Protein AF-A0A4D7H0J8-F1 (afdb_monomer)

Nearest PDB structures (foldseek):
  6q6b-assembly1_A  TM=3.637E-01  e=4.013E+00  Streptomyces lividans 1326
  6ek9-assembly1_A  TM=3.480E-01  e=4.464E+00  Streptomyces lividans

pLDDT: mean 73.24, std 8.84, range [45.72, 86.88]

Mean predicted aligned error: 14.4 Å

Foldseek 3Di:
DDDDDDDPPVVVVVVVVVVVVVVVVVVVVVVVVVLVVVLVVLVVVLVVVLVVVVVVDVVPDPLCVLVSVLSNQLSVLVNCCSVVVCVVPLVSLLSNLVSLLSNLVSCVVVVNPDPSSVCSNVVSVVSNCCSVPPVD

Sequence (136 aa):
MSEPERTGRSAGADEARADSDARTAGDDETALQFGRKWRLLLLGMLGFVAVTTVLQFQVEGASALPEIVVSLYVVAVVAYGVVADAMQTRRFRIALYAGAVAWGAVRLVEGDTSLVTYALLGIGAFLLTRELTFAD

Secondary structure (DSSP, 8-state):
------SSTTHHHHHHHHHHHHHHHHHHHHHHHHHHHHHHHHHHHHHHHHHHHHHHHHHH-GGGHHHHHHHHHHHHHHHHHHHTT-TTSHHHHHHHHHHHHHHHHHHHHTT---HHHHHHHHHHHHHHHHHHHS--

Solvent-accessible surface area (backbone atoms only — not comparable to full-atom values): 7526 Å² total; per-residue (Å²): 140,83,88,88,87,84,79,73,68,60,61,61,54,52,52,54,47,55,54,49,54,53,49,52,52,53,54,52,54,50,53,55,52,51,55,51,53,51,48,50,50,50,52,49,52,49,50,48,52,51,50,53,51,56,58,53,44,77,76,68,45,83,80,45,51,62,54,50,54,40,50,52,47,43,52,51,52,53,49,44,20,66,74,66,69,31,66,87,36,70,68,44,49,47,55,50,26,50,35,40,26,50,44,17,50,40,37,48,75,75,62,45,83,46,74,64,28,52,46,27,35,52,54,19,47,48,52,37,51,47,60,71,71,67,72,122

Radius of gyration: 26.86 Å; Cα contacts (8 Å, |Δi|>4): 78; chains: 1; bounding box: 72×25×79 Å

Structure (mmCIF, N/CA/C/O backbone):
data_AF-A0A4D7H0J8-F1
#
_entry.id   AF-A0A4D7H0J8-F1
#
loop_
_atom_site.group_PDB
_atom_site.id
_atom_site.type_symbol
_atom_site.label_atom_id
_atom_site.label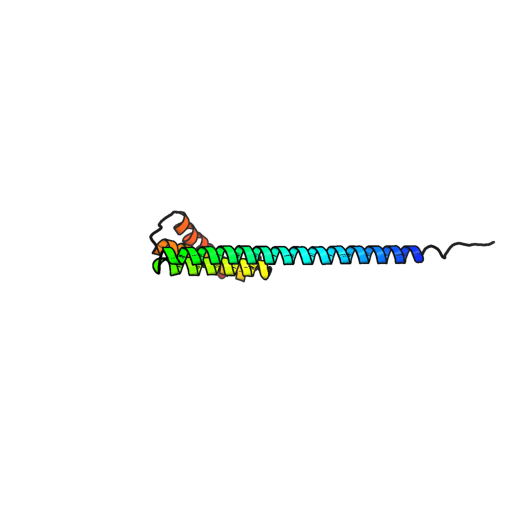_alt_id
_atom_site.label_comp_id
_atom_site.label_asym_id
_atom_site.label_entity_id
_atom_site.label_seq_id
_atom_site.pdbx_PDB_ins_code
_atom_site.Cartn_x
_atom_site.Cartn_y
_atom_site.Cartn_z
_atom_site.occupancy
_atom_site.B_iso_or_equiv
_atom_site.auth_seq_id
_atom_site.auth_comp_id
_atom_site.auth_asym_id
_atom_site.auth_atom_id
_atom_site.pdbx_PDB_model_num
ATOM 1 N N . MET A 1 1 ? 60.526 4.631 -55.837 1.00 45.72 1 MET A N 1
ATOM 2 C CA . MET A 1 1 ? 59.162 5.044 -55.460 1.00 45.72 1 MET A CA 1
ATOM 3 C C . MET A 1 1 ? 58.639 3.929 -54.580 1.00 45.72 1 MET A C 1
ATOM 5 O O . MET A 1 1 ? 58.315 2.871 -55.097 1.00 45.72 1 MET A O 1
ATOM 9 N N . SER A 1 2 ? 58.756 4.102 -53.266 1.00 49.19 2 SER A N 1
ATOM 10 C CA . SER A 1 2 ? 58.523 3.045 -52.281 1.00 49.19 2 SER A CA 1
ATOM 11 C C . SER A 1 2 ? 57.617 3.630 -51.206 1.00 49.19 2 SER A C 1
ATOM 13 O O . SER A 1 2 ? 58.064 4.481 -50.443 1.00 49.19 2 SER A O 1
ATOM 15 N N . GLU A 1 3 ? 56.348 3.231 -51.203 1.00 55.28 3 GLU A N 1
ATOM 16 C CA . GLU A 1 3 ? 55.388 3.505 -50.129 1.00 55.28 3 GLU A CA 1
ATOM 17 C C . GLU A 1 3 ? 55.465 2.373 -49.095 1.00 55.28 3 GLU A C 1
ATOM 19 O O . GLU A 1 3 ? 55.262 1.213 -49.463 1.00 55.28 3 GLU A O 1
ATOM 24 N N . PRO A 1 4 ? 55.718 2.669 -47.808 1.00 64.31 4 PRO A N 1
ATOM 25 C CA . PRO A 1 4 ? 55.544 1.700 -46.742 1.00 64.31 4 PRO A CA 1
ATOM 26 C C . PRO A 1 4 ? 54.637 2.272 -45.646 1.00 64.31 4 PRO A C 1
ATOM 28 O O . PRO A 1 4 ? 55.132 2.795 -44.661 1.00 64.31 4 PRO A O 1
ATOM 31 N N . GLU A 1 5 ? 53.314 2.176 -45.768 1.00 60.72 5 GLU A N 1
ATOM 32 C CA . GLU A 1 5 ? 52.409 2.512 -44.654 1.00 60.72 5 GLU A CA 1
ATOM 33 C C . GLU A 1 5 ? 51.025 1.902 -44.881 1.00 60.72 5 GLU A C 1
ATOM 35 O O . GLU A 1 5 ? 50.242 2.532 -45.572 1.00 60.72 5 GLU A O 1
ATOM 40 N N . ARG A 1 6 ? 50.682 0.728 -44.313 1.00 57.28 6 ARG A N 1
ATOM 41 C CA . ARG A 1 6 ? 49.268 0.311 -44.062 1.00 57.28 6 ARG A CA 1
ATOM 42 C C . ARG A 1 6 ? 49.067 -0.857 -43.076 1.00 57.28 6 ARG A C 1
ATOM 44 O O . ARG A 1 6 ? 47.970 -1.394 -43.018 1.00 57.28 6 ARG A O 1
ATOM 51 N N . THR A 1 7 ? 50.045 -1.260 -42.265 1.00 58.66 7 THR A N 1
ATOM 52 C CA . THR A 1 7 ? 49.865 -2.412 -41.344 1.00 58.66 7 THR A CA 1
ATOM 53 C C . THR A 1 7 ? 49.571 -2.044 -39.885 1.00 58.66 7 THR A C 1
ATOM 55 O O . THR A 1 7 ? 49.127 -2.901 -39.133 1.00 58.66 7 THR A O 1
ATOM 58 N N . GLY A 1 8 ? 49.731 -0.781 -39.472 1.00 54.72 8 GLY A N 1
ATOM 59 C CA . GLY A 1 8 ? 49.530 -0.369 -38.070 1.00 54.72 8 GLY A CA 1
ATOM 60 C C . GLY A 1 8 ? 48.099 0.022 -37.665 1.00 54.72 8 GLY A C 1
ATOM 61 O O . GLY A 1 8 ? 47.831 0.191 -36.481 1.00 54.72 8 GLY A O 1
ATOM 62 N N . ARG A 1 9 ? 47.165 0.198 -38.614 1.00 57.72 9 ARG A N 1
ATOM 63 C CA . ARG A 1 9 ? 45.846 0.811 -38.331 1.00 57.72 9 ARG A CA 1
ATOM 64 C C . ARG A 1 9 ? 44.758 -0.188 -37.906 1.00 57.72 9 ARG A C 1
ATOM 66 O O . ARG A 1 9 ? 43.786 0.229 -37.289 1.00 57.72 9 ARG A O 1
ATOM 73 N N . SER A 1 10 ? 44.902 -1.478 -38.214 1.00 58.75 10 SER A N 1
ATOM 74 C CA . SER A 1 10 ? 43.920 -2.509 -37.840 1.00 58.75 10 SER A CA 1
ATOM 75 C C . SER A 1 10 ? 44.124 -3.039 -36.419 1.00 58.75 10 SER A C 1
ATOM 77 O O . SER A 1 10 ? 43.149 -3.177 -35.694 1.00 58.75 10 SER A O 1
ATOM 79 N N . ALA A 1 11 ? 45.372 -3.239 -35.981 1.00 63.38 11 ALA A N 1
ATOM 80 C CA . ALA A 1 11 ? 45.669 -3.780 -34.650 1.00 63.38 11 ALA A CA 1
ATOM 81 C C . ALA A 1 11 ? 45.158 -2.876 -33.510 1.00 63.38 11 ALA A C 1
ATOM 83 O O . ALA A 1 11 ? 44.469 -3.345 -32.610 1.00 63.38 11 ALA A O 1
ATOM 84 N N . GLY A 1 12 ? 45.389 -1.560 -33.602 1.00 61.84 12 GLY A N 1
ATOM 85 C CA . GLY A 1 12 ? 44.912 -0.617 -32.582 1.00 61.84 12 GLY A CA 1
ATOM 86 C C . GLY A 1 12 ? 43.390 -0.428 -32.563 1.00 61.84 12 GLY A C 1
ATOM 87 O O . GLY A 1 12 ? 42.832 -0.035 -31.543 1.00 61.84 12 GLY A O 1
ATOM 88 N N . ALA A 1 13 ? 42.698 -0.716 -33.672 1.00 66.88 13 ALA A N 1
ATOM 89 C CA . ALA A 1 13 ? 41.239 -0.631 -33.731 1.00 66.88 13 ALA A CA 1
ATOM 90 C C . ALA A 1 13 ? 40.560 -1.832 -33.055 1.00 66.88 13 ALA A C 1
ATOM 92 O O . ALA A 1 13 ? 39.451 -1.689 -32.542 1.00 66.88 13 ALA A O 1
ATOM 93 N N . ASP A 1 14 ? 41.215 -2.993 -33.040 1.00 71.38 14 ASP A N 1
ATOM 94 C CA . ASP A 1 14 ? 40.692 -4.201 -32.402 1.00 71.38 14 ASP A CA 1
ATOM 95 C C . ASP A 1 14 ? 40.973 -4.210 -30.891 1.00 71.38 14 ASP A C 1
ATOM 97 O O . ASP A 1 14 ? 40.089 -4.571 -30.115 1.00 71.38 14 ASP A O 1
ATOM 101 N N . GLU A 1 15 ? 42.124 -3.688 -30.447 1.00 71.50 15 GLU A N 1
ATOM 102 C CA . GLU A 1 15 ? 42.390 -3.446 -29.017 1.00 71.50 15 GLU A CA 1
ATOM 103 C C . GLU A 1 15 ? 41.435 -2.408 -28.414 1.00 71.50 15 GLU A C 1
ATOM 105 O O . GLU A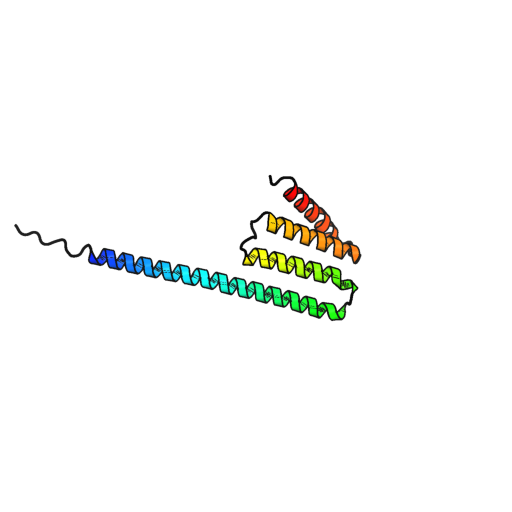 1 15 ? 40.897 -2.623 -27.329 1.00 71.50 15 GLU A O 1
ATOM 110 N N . ALA A 1 16 ? 41.158 -1.312 -29.131 1.00 73.19 16 ALA A N 1
ATOM 111 C CA . ALA A 1 16 ? 40.224 -0.291 -28.657 1.00 73.19 16 ALA A CA 1
ATOM 112 C C . ALA A 1 16 ? 38.782 -0.818 -28.523 1.00 73.19 16 ALA A C 1
ATOM 114 O O . ALA A 1 16 ? 38.048 -0.383 -27.635 1.00 73.19 16 ALA A O 1
ATOM 115 N N . ARG A 1 17 ? 38.373 -1.766 -29.379 1.00 74.62 17 ARG A N 1
ATOM 116 C CA . ARG A 1 17 ? 37.065 -2.432 -29.273 1.00 74.62 17 ARG A CA 1
ATOM 117 C C . ARG A 1 17 ? 37.020 -3.413 -28.109 1.00 74.62 17 ARG A C 1
ATOM 119 O O . ARG A 1 17 ? 36.087 -3.341 -27.320 1.00 74.62 17 ARG A O 1
ATOM 126 N N . ALA A 1 18 ? 38.042 -4.253 -27.953 1.00 76.94 18 ALA A N 1
ATOM 127 C CA . ALA A 1 18 ? 38.112 -5.212 -26.851 1.00 76.94 18 ALA A CA 1
ATOM 128 C C . ALA A 1 18 ? 38.101 -4.524 -25.474 1.00 76.94 18 ALA A C 1
ATOM 130 O O . ALA A 1 18 ? 37.442 -4.992 -24.548 1.00 76.94 18 ALA A O 1
ATOM 131 N N . ASP A 1 19 ? 38.783 -3.385 -25.350 1.00 78.19 19 ASP A N 1
ATOM 132 C CA . ASP A 1 19 ? 38.821 -2.588 -24.121 1.00 78.19 19 ASP A CA 1
ATOM 133 C C . ASP A 1 19 ? 37.495 -1.840 -23.862 1.00 78.19 19 ASP A C 1
ATOM 135 O O . ASP A 1 19 ? 37.070 -1.684 -22.717 1.00 78.19 19 ASP A O 1
ATOM 139 N N . SER A 1 20 ? 36.791 -1.414 -24.918 1.00 77.44 20 SER A N 1
ATOM 140 C CA . SER A 1 20 ? 35.442 -0.846 -24.797 1.00 77.44 20 SER A CA 1
ATOM 141 C C . SER A 1 20 ? 34.428 -1.896 -24.340 1.00 77.44 20 SER A C 1
ATOM 143 O O . SER A 1 20 ? 33.675 -1.632 -23.405 1.00 77.44 20 SER A O 1
ATOM 145 N N . ASP A 1 21 ? 34.449 -3.082 -24.950 1.00 81.00 21 ASP A N 1
ATOM 146 C CA . ASP A 1 21 ? 33.529 -4.180 -24.638 1.00 81.00 21 ASP A CA 1
ATOM 147 C C . ASP A 1 21 ? 33.746 -4.699 -23.207 1.00 81.00 21 ASP A C 1
ATOM 149 O O . ASP A 1 21 ? 32.784 -4.942 -22.470 1.00 81.00 21 ASP A O 1
ATOM 153 N N . ALA A 1 22 ? 35.009 -4.796 -22.774 1.00 75.06 22 ALA A N 1
ATOM 154 C CA . ALA A 1 22 ? 35.370 -5.177 -21.411 1.00 75.06 22 ALA A CA 1
ATOM 155 C C . ALA A 1 22 ? 34.913 -4.147 -20.364 1.00 75.06 22 ALA A C 1
ATOM 157 O O . ALA A 1 22 ? 34.460 -4.538 -19.285 1.00 75.06 22 ALA A O 1
ATOM 158 N N . ARG A 1 23 ? 34.983 -2.841 -20.672 1.00 73.75 23 ARG A N 1
ATOM 159 C CA . ARG A 1 23 ? 34.445 -1.793 -19.786 1.00 73.75 23 ARG A CA 1
ATOM 160 C C . ARG A 1 23 ? 32.926 -1.861 -19.683 1.00 73.75 23 ARG A C 1
ATOM 162 O O . ARG A 1 23 ? 32.411 -1.870 -18.570 1.00 73.75 23 ARG A O 1
ATOM 169 N N . THR A 1 24 ? 32.218 -1.991 -20.806 1.00 75.19 24 THR A N 1
ATOM 170 C CA . THR A 1 24 ? 30.749 -2.100 -20.792 1.00 75.19 24 THR A CA 1
ATOM 171 C C . THR A 1 24 ? 30.264 -3.327 -20.021 1.00 75.19 24 THR A C 1
ATOM 173 O O . THR A 1 24 ? 29.338 -3.215 -19.225 1.00 75.19 24 THR A O 1
ATOM 176 N N . ALA A 1 25 ? 30.940 -4.473 -20.158 1.00 70.19 25 ALA A N 1
ATOM 177 C CA . ALA A 1 25 ? 30.574 -5.684 -19.425 1.00 70.19 25 ALA A CA 1
ATOM 178 C C . ALA A 1 25 ? 30.734 -5.535 -17.897 1.00 70.19 25 ALA A C 1
ATOM 180 O O . ALA A 1 25 ? 29.894 -6.020 -17.139 1.00 70.19 25 ALA A O 1
ATOM 181 N N . GLY A 1 26 ? 31.785 -4.848 -17.431 1.00 70.38 26 GLY A N 1
ATOM 182 C CA . GLY A 1 26 ? 32.008 -4.603 -16.000 1.00 70.38 26 GLY A CA 1
ATOM 183 C C . GLY A 1 26 ? 30.998 -3.630 -15.377 1.00 70.38 26 GLY A C 1
ATOM 184 O O . GLY A 1 26 ? 30.544 -3.834 -14.243 1.00 70.38 26 GLY A O 1
ATOM 185 N N . ASP A 1 27 ? 30.604 -2.602 -16.127 1.00 71.88 27 ASP A N 1
ATOM 186 C CA . ASP A 1 27 ? 29.615 -1.610 -15.691 1.00 71.88 27 ASP A CA 1
ATOM 187 C C . ASP A 1 27 ? 28.201 -2.221 -15.610 1.00 71.88 27 ASP A C 1
ATOM 189 O O . ASP A 1 27 ? 27.469 -1.991 -14.641 1.00 71.88 27 ASP A O 1
ATOM 193 N N . ASP A 1 28 ? 27.846 -3.096 -16.556 1.00 69.81 28 ASP A N 1
ATOM 194 C CA . ASP A 1 28 ? 26.567 -3.814 -16.549 1.00 69.81 28 ASP A CA 1
ATOM 195 C C . ASP A 1 28 ? 26.470 -4.807 -15.374 1.00 69.81 28 ASP A C 1
ATOM 197 O O . ASP A 1 28 ? 25.443 -4.896 -14.689 1.00 69.81 28 ASP A O 1
ATOM 201 N N . GLU A 1 29 ? 27.551 -5.538 -15.076 1.00 68.31 29 GLU A N 1
ATOM 202 C CA . GLU A 1 29 ? 27.564 -6.527 -13.994 1.00 68.31 29 GLU A CA 1
ATOM 203 C C . GLU A 1 29 ? 27.475 -5.866 -12.607 1.00 68.31 29 GLU A C 1
ATOM 205 O O . GLU A 1 29 ? 26.747 -6.339 -11.722 1.00 68.31 29 GLU A O 1
ATOM 210 N N . THR A 1 30 ? 28.160 -4.733 -12.418 1.00 68.69 30 THR A N 1
ATOM 211 C CA . THR A 1 30 ? 28.114 -3.959 -11.169 1.00 68.69 30 THR A CA 1
ATOM 212 C C . THR A 1 30 ? 26.748 -3.313 -10.944 1.00 68.69 30 THR A C 1
ATOM 214 O O . THR A 1 30 ? 26.220 -3.412 -9.829 1.00 68.69 30 THR A O 1
ATOM 217 N N . ALA A 1 31 ? 26.118 -2.753 -11.982 1.00 64.19 31 ALA A N 1
ATOM 218 C CA . ALA A 1 31 ? 24.768 -2.192 -11.905 1.00 64.19 31 ALA A CA 1
ATOM 219 C C . ALA A 1 31 ? 23.716 -3.248 -11.511 1.00 64.19 31 ALA A C 1
ATOM 221 O O . ALA A 1 31 ? 22.902 -3.028 -10.603 1.00 64.19 31 ALA A O 1
ATOM 222 N N . LEU A 1 32 ? 23.778 -4.443 -12.112 1.00 65.06 32 LEU A N 1
ATOM 223 C CA . LEU A 1 32 ? 22.886 -5.562 -11.783 1.00 65.06 32 LEU A CA 1
ATOM 224 C C . LEU A 1 32 ? 23.102 -6.077 -10.352 1.00 65.06 32 LEU A C 1
ATOM 226 O O . LEU A 1 32 ? 22.145 -6.419 -9.643 1.00 65.06 32 LEU A O 1
ATOM 230 N N . GLN A 1 33 ? 24.354 -6.128 -9.890 1.00 69.62 33 GLN A N 1
ATOM 231 C CA . GLN A 1 33 ? 24.679 -6.586 -8.541 1.00 69.62 33 GLN A CA 1
ATOM 232 C C . GLN A 1 33 ? 24.221 -5.587 -7.465 1.00 69.62 33 GLN A C 1
ATOM 234 O O . GLN A 1 33 ? 23.739 -6.013 -6.410 1.00 69.62 33 GLN A O 1
ATOM 239 N N . PHE A 1 34 ? 24.311 -4.281 -7.743 1.00 66.31 34 PHE A N 1
ATOM 240 C CA . PHE A 1 34 ? 23.852 -3.218 -6.846 1.00 66.31 34 PHE A CA 1
ATOM 241 C C . PHE A 1 34 ? 22.328 -3.241 -6.678 1.00 66.31 34 PHE A C 1
ATOM 243 O O . PHE A 1 34 ? 21.831 -3.267 -5.549 1.00 66.31 34 PHE A O 1
ATOM 250 N N . GLY A 1 35 ? 21.582 -3.356 -7.784 1.00 68.44 35 GLY A N 1
ATOM 251 C CA . GLY A 1 35 ? 20.118 -3.447 -7.755 1.00 68.44 35 GLY A CA 1
ATOM 252 C C . GLY A 1 35 ? 19.605 -4.671 -6.986 1.00 68.44 35 GLY A C 1
ATOM 253 O O . GLY A 1 35 ? 18.649 -4.578 -6.213 1.00 68.44 35 GLY A O 1
ATOM 254 N N . ARG A 1 36 ? 20.280 -5.820 -7.122 1.00 74.50 36 ARG A N 1
ATOM 255 C CA . ARG A 1 36 ? 19.921 -7.060 -6.414 1.00 74.50 36 ARG A CA 1
ATOM 256 C C . ARG A 1 36 ? 20.206 -6.996 -4.912 1.00 74.50 36 ARG A C 1
ATOM 258 O O . ARG A 1 36 ? 19.360 -7.417 -4.125 1.00 74.50 36 ARG A O 1
ATOM 265 N N . LYS A 1 37 ? 21.358 -6.451 -4.501 1.00 73.38 37 LYS A N 1
ATOM 266 C CA . LYS A 1 37 ? 21.691 -6.260 -3.076 1.00 73.38 37 LYS A CA 1
ATOM 267 C C . LYS A 1 37 ? 20.733 -5.272 -2.412 1.00 73.38 37 LYS A C 1
ATOM 269 O O . LYS A 1 37 ? 20.255 -5.545 -1.316 1.00 73.38 37 LYS A O 1
ATOM 274 N N . TRP A 1 38 ? 20.394 -4.179 -3.096 1.00 71.44 38 TRP A N 1
ATOM 275 C CA . TRP A 1 38 ? 19.449 -3.185 -2.585 1.00 71.44 38 TRP A CA 1
ATOM 276 C C . TRP A 1 38 ? 18.029 -3.747 -2.446 1.00 71.44 38 TRP A C 1
ATOM 278 O O . TRP A 1 38 ? 17.387 -3.545 -1.419 1.00 71.44 38 TRP A O 1
ATOM 288 N N . ARG A 1 39 ? 17.563 -4.544 -3.420 1.00 70.06 39 ARG A N 1
ATOM 289 C CA . ARG A 1 39 ? 16.288 -5.278 -3.317 1.00 70.06 39 ARG A CA 1
ATOM 290 C C . ARG A 1 39 ? 16.251 -6.236 -2.135 1.00 70.06 39 ARG A C 1
ATOM 292 O O . ARG A 1 39 ? 15.250 -6.275 -1.429 1.00 70.06 39 ARG A O 1
ATOM 299 N N . LEU A 1 40 ? 17.322 -6.998 -1.917 1.00 75.56 40 LEU A N 1
ATOM 300 C CA . LEU A 1 40 ? 17.415 -7.917 -0.782 1.00 75.56 40 LEU A CA 1
ATOM 301 C C . LEU A 1 40 ? 17.437 -7.172 0.552 1.00 75.56 40 LEU A C 1
ATOM 303 O O . LEU A 1 40 ? 16.792 -7.613 1.496 1.00 75.56 40 LEU A O 1
ATOM 307 N N . LEU A 1 41 ? 18.126 -6.032 0.621 1.00 80.12 41 LEU A N 1
ATOM 308 C CA . LEU A 1 41 ? 18.144 -5.185 1.811 1.00 80.12 41 LEU A CA 1
ATOM 309 C C . LEU A 1 41 ? 16.750 -4.616 2.096 1.00 80.12 41 LEU A C 1
ATOM 311 O O . LEU A 1 41 ? 16.287 -4.698 3.228 1.00 80.12 41 LEU A O 1
ATOM 315 N N . LEU A 1 42 ? 16.045 -4.129 1.072 1.00 69.19 42 LEU A N 1
ATOM 316 C CA . LEU A 1 42 ? 14.666 -3.655 1.202 1.00 69.19 42 LEU A CA 1
ATOM 317 C C . LEU A 1 42 ? 13.713 -4.777 1.621 1.00 69.19 42 LEU A C 1
ATOM 319 O O . LEU A 1 42 ? 12.916 -4.568 2.525 1.00 69.19 42 LEU A O 1
ATOM 323 N N . LEU A 1 43 ? 13.827 -5.973 1.037 1.00 72.00 43 LEU A N 1
ATOM 324 C CA . LEU A 1 43 ? 13.058 -7.153 1.452 1.00 72.00 43 LEU A CA 1
ATOM 325 C C . LEU A 1 43 ? 13.379 -7.577 2.890 1.00 72.00 43 LEU A C 1
ATOM 327 O O . LEU A 1 43 ? 12.476 -7.942 3.636 1.00 72.00 43 LEU A O 1
ATOM 331 N N . GLY A 1 44 ? 14.647 -7.510 3.293 1.00 75.62 44 GLY A N 1
ATOM 332 C CA . GLY A 1 44 ? 15.082 -7.798 4.656 1.00 75.62 44 GLY A CA 1
ATOM 333 C C . GLY A 1 44 ? 14.541 -6.780 5.657 1.00 75.62 44 GLY A C 1
ATOM 334 O O . GLY A 1 44 ? 14.001 -7.169 6.686 1.00 75.62 44 GLY A O 1
ATOM 335 N N . MET A 1 45 ? 14.609 -5.486 5.333 1.00 72.88 45 MET A N 1
ATOM 336 C CA . MET A 1 45 ? 14.047 -4.406 6.148 1.00 72.88 45 MET A CA 1
ATOM 337 C C . MET A 1 45 ? 12.526 -4.523 6.247 1.00 72.88 45 MET A C 1
ATOM 339 O O . MET A 1 45 ? 11.953 -4.343 7.315 1.00 72.88 45 MET A O 1
ATOM 343 N N . LEU A 1 46 ? 11.875 -4.885 5.148 1.00 73.69 46 LEU A N 1
ATOM 344 C CA . LEU A 1 46 ? 10.445 -5.129 5.095 1.00 73.69 46 LEU A CA 1
ATOM 345 C C . LEU A 1 46 ? 10.031 -6.317 5.972 1.00 73.69 46 LEU A C 1
ATOM 347 O O . LEU A 1 46 ? 9.090 -6.211 6.755 1.00 73.69 46 LEU A O 1
ATOM 351 N N . GLY A 1 47 ? 10.752 -7.433 5.860 1.00 72.62 47 GLY A N 1
ATOM 352 C CA . GLY A 1 47 ? 10.554 -8.600 6.713 1.00 72.62 47 GLY A CA 1
ATOM 353 C C . GLY A 1 47 ? 10.809 -8.269 8.180 1.00 72.62 47 GLY A C 1
ATOM 354 O O . GLY A 1 47 ? 10.043 -8.687 9.039 1.00 72.62 47 GLY A O 1
ATOM 355 N N . PHE A 1 48 ? 11.827 -7.458 8.471 1.00 76.50 48 PHE A N 1
ATOM 356 C CA . PHE A 1 48 ? 12.116 -6.984 9.820 1.00 76.50 48 PHE A CA 1
ATOM 357 C C . PHE A 1 48 ? 10.958 -6.158 10.387 1.00 76.50 48 PHE A C 1
ATOM 359 O O . PHE A 1 48 ? 10.485 -6.467 11.476 1.00 76.50 48 PHE A O 1
ATOM 366 N N . VAL A 1 49 ? 10.438 -5.185 9.631 1.00 71.56 49 VAL A N 1
ATOM 367 C CA . VAL A 1 49 ? 9.254 -4.407 10.029 1.00 71.56 49 VAL A CA 1
ATOM 368 C C . VAL A 1 49 ? 8.075 -5.343 10.292 1.00 71.56 49 VAL A C 1
ATOM 370 O O . VAL A 1 49 ? 7.523 -5.313 11.386 1.00 71.56 49 VAL A O 1
ATOM 373 N N . ALA A 1 50 ? 7.769 -6.255 9.366 1.00 68.25 50 ALA A N 1
ATOM 374 C CA . ALA A 1 50 ? 6.682 -7.218 9.529 1.00 68.25 50 ALA A CA 1
ATOM 375 C C . ALA A 1 50 ? 6.836 -8.083 10.795 1.00 68.25 50 ALA A C 1
ATOM 377 O O . ALA A 1 50 ? 5.874 -8.270 11.536 1.00 68.25 50 ALA A O 1
ATOM 378 N N . VAL A 1 51 ? 8.046 -8.572 11.085 1.00 70.56 51 VAL A N 1
ATOM 379 C CA . VAL A 1 51 ? 8.335 -9.362 12.292 1.00 70.56 51 VAL A CA 1
ATOM 380 C C . VAL A 1 51 ? 8.174 -8.519 13.555 1.00 70.56 51 VAL A C 1
ATOM 382 O O . VAL A 1 51 ? 7.560 -8.981 14.514 1.00 70.56 51 VAL A O 1
ATOM 385 N N . THR A 1 52 ? 8.671 -7.279 13.567 1.00 68.75 52 THR A N 1
ATOM 386 C CA . THR A 1 52 ? 8.506 -6.386 14.726 1.00 68.75 52 THR A CA 1
ATOM 387 C C . THR A 1 52 ? 7.037 -6.062 14.992 1.00 68.75 52 THR A C 1
ATOM 389 O O . THR A 1 52 ? 6.612 -6.092 16.144 1.00 68.75 52 THR A O 1
ATOM 392 N N . THR A 1 53 ? 6.239 -5.871 13.939 1.00 62.34 53 THR A N 1
ATOM 393 C CA . THR A 1 53 ? 4.790 -5.671 14.031 1.00 62.34 53 THR A CA 1
ATOM 394 C C . THR A 1 53 ? 4.086 -6.913 14.591 1.00 62.34 53 THR A C 1
ATOM 396 O O . THR A 1 53 ? 3.269 -6.798 15.498 1.00 62.34 53 THR A O 1
ATOM 399 N N . VAL A 1 54 ? 4.450 -8.121 14.143 1.00 62.28 54 VAL A N 1
ATOM 400 C CA . VAL A 1 54 ? 3.901 -9.386 14.680 1.00 62.28 54 VAL A CA 1
ATOM 401 C C . VAL A 1 54 ? 4.273 -9.607 16.151 1.00 62.28 54 VAL A C 1
ATOM 403 O O . VAL A 1 54 ? 3.474 -10.146 16.913 1.00 62.28 54 VAL A O 1
ATOM 406 N N . LEU A 1 55 ? 5.464 -9.188 16.579 1.00 63.56 55 LEU A N 1
ATOM 407 C CA . LEU A 1 55 ? 5.855 -9.254 17.990 1.00 63.56 55 LEU A CA 1
ATOM 408 C C . LEU A 1 55 ? 5.037 -8.281 18.851 1.00 63.56 55 LEU A C 1
ATOM 410 O O . LEU A 1 55 ? 4.634 -8.644 19.953 1.00 63.56 55 LEU A O 1
ATOM 414 N N . GLN A 1 56 ? 4.732 -7.089 18.329 1.00 58.09 56 GLN A N 1
ATOM 415 C CA . GLN A 1 56 ? 3.813 -6.129 18.955 1.00 58.09 56 GLN A CA 1
ATOM 416 C C . GLN A 1 56 ? 2.403 -6.713 19.131 1.00 58.09 56 GLN A C 1
ATOM 418 O O . GLN A 1 56 ? 1.759 -6.507 20.157 1.00 58.09 56 GLN A O 1
ATOM 423 N N . PHE A 1 57 ? 1.976 -7.556 18.191 1.00 56.50 57 PHE A N 1
ATOM 424 C CA . PHE A 1 57 ? 0.680 -8.227 18.220 1.00 56.50 57 PHE A CA 1
ATOM 425 C C . PHE A 1 57 ? 0.400 -9.081 19.448 1.00 56.50 57 PHE A C 1
ATOM 427 O O . PHE A 1 57 ? -0.741 -9.184 19.899 1.00 56.50 57 PHE A O 1
ATOM 434 N N . GLN A 1 58 ? 1.435 -9.728 19.985 1.00 58.62 58 GLN A N 1
ATOM 435 C CA . GLN A 1 58 ? 1.267 -10.574 21.162 1.00 58.62 58 GLN A CA 1
ATOM 436 C C . GLN A 1 58 ? 0.951 -9.763 22.424 1.00 58.62 58 GLN A C 1
ATOM 438 O O . GLN A 1 58 ? 0.515 -10.340 23.417 1.00 58.62 58 GLN A O 1
ATOM 443 N N . VAL A 1 59 ? 1.149 -8.444 22.381 1.00 61.38 59 VAL A N 1
ATOM 444 C CA . VAL A 1 59 ? 0.958 -7.544 23.517 1.00 61.38 59 VAL A CA 1
ATOM 445 C C . VAL A 1 59 ? -0.461 -6.955 23.542 1.00 61.38 59 VAL A C 1
ATOM 447 O O . VAL A 1 59 ? -1.018 -6.785 24.622 1.00 61.38 59 VAL A O 1
ATOM 450 N N . GLU A 1 60 ? -1.073 -6.695 22.379 1.00 58.75 60 GLU A N 1
ATOM 451 C CA . GLU A 1 60 ? -2.348 -5.954 22.259 1.00 58.75 60 GLU A CA 1
ATOM 452 C C . GLU A 1 60 ? -3.590 -6.822 21.969 1.00 58.75 60 GLU A C 1
ATOM 454 O O . GLU A 1 60 ? -4.718 -6.378 22.182 1.00 58.75 60 GLU A O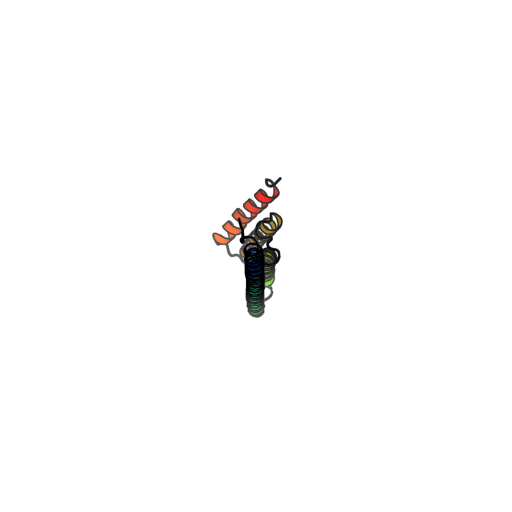 1
ATOM 459 N N . GLY A 1 61 ? -3.425 -8.089 21.573 1.00 65.44 61 GLY A N 1
ATOM 460 C CA . GLY A 1 61 ? -4.540 -9.036 21.422 1.00 65.44 61 GLY A CA 1
ATOM 461 C C . GLY A 1 61 ? -5.393 -8.849 20.154 1.00 65.44 61 GLY A C 1
ATOM 462 O O . GLY A 1 61 ? -5.026 -8.149 19.214 1.00 65.44 61 GLY A O 1
ATOM 463 N N . ALA A 1 62 ? -6.545 -9.536 20.091 1.00 65.06 62 ALA A N 1
ATOM 464 C CA . ALA A 1 62 ? -7.349 -9.709 18.868 1.00 65.06 62 ALA A CA 1
ATOM 465 C C . ALA A 1 62 ? -7.944 -8.415 18.274 1.00 65.06 62 ALA A C 1
ATOM 467 O O . ALA A 1 62 ? -8.402 -8.434 17.134 1.00 65.06 62 ALA A O 1
ATOM 468 N N . SER A 1 63 ? -7.933 -7.301 19.005 1.00 67.88 63 SER A N 1
ATOM 469 C CA . SER A 1 63 ? -8.320 -5.986 18.482 1.00 67.88 63 SER A CA 1
ATOM 470 C C . SER A 1 63 ? -7.314 -5.426 17.480 1.00 67.88 63 SER A C 1
ATOM 472 O O . SER A 1 63 ? -7.719 -4.673 16.607 1.00 67.88 63 SER A O 1
ATOM 474 N N . ALA A 1 64 ? -6.045 -5.835 17.541 1.00 69.06 64 ALA A N 1
ATOM 475 C CA . ALA A 1 64 ? -5.017 -5.355 16.620 1.00 69.06 64 ALA A CA 1
ATOM 476 C C . ALA A 1 64 ? -5.070 -6.051 15.242 1.00 69.06 64 ALA A C 1
ATOM 478 O O . ALA A 1 64 ? -4.398 -5.630 14.299 1.00 69.06 64 ALA A O 1
ATOM 479 N N . LEU A 1 65 ? -5.807 -7.168 15.109 1.00 72.88 65 LEU A N 1
ATOM 480 C CA . LEU A 1 65 ? -5.836 -8.034 13.906 1.00 72.88 65 LEU A CA 1
ATOM 481 C C . LEU A 1 65 ? -6.069 -7.252 12.609 1.00 72.88 65 LEU A C 1
ATOM 483 O O . LEU A 1 65 ? -5.333 -7.491 11.648 1.00 72.88 65 LEU A O 1
ATOM 487 N N . PRO A 1 66 ? -7.034 -6.316 12.561 1.00 73.94 66 PRO A N 1
ATOM 488 C CA . PRO A 1 66 ? -7.252 -5.487 11.386 1.00 73.94 66 PRO A CA 1
ATOM 489 C C . PRO A 1 66 ? -6.024 -4.635 11.045 1.00 73.94 66 PRO A C 1
ATOM 491 O O . PRO A 1 66 ? -5.622 -4.592 9.882 1.00 73.94 66 PRO A O 1
ATOM 494 N N . GLU A 1 67 ? -5.390 -4.014 12.042 1.00 76.88 67 GLU A N 1
ATOM 495 C CA . GLU A 1 67 ? -4.223 -3.152 11.843 1.00 76.88 67 GLU A CA 1
ATOM 496 C C . GLU A 1 67 ? -3.018 -3.931 11.320 1.00 76.88 67 GLU A C 1
ATOM 498 O O . GLU A 1 67 ? -2.379 -3.511 10.352 1.00 76.88 67 GLU A O 1
ATOM 503 N N . ILE A 1 68 ? -2.760 -5.126 11.857 1.00 71.81 68 ILE A N 1
ATOM 504 C CA . ILE A 1 68 ? -1.689 -5.980 11.335 1.00 71.81 68 ILE A CA 1
ATOM 505 C C . ILE A 1 68 ? -1.949 -6.427 9.915 1.00 71.81 68 ILE A C 1
ATOM 507 O O . ILE A 1 68 ? -1.032 -6.376 9.099 1.00 71.81 68 ILE A O 1
ATOM 511 N N . VAL A 1 69 ? -3.163 -6.873 9.603 1.00 77.88 69 VAL A N 1
ATOM 512 C CA . VAL A 1 69 ? -3.473 -7.347 8.251 1.00 77.88 69 VAL A CA 1
ATOM 513 C C . VAL A 1 69 ? -3.272 -6.221 7.241 1.00 77.88 69 VAL A C 1
ATOM 515 O O . VAL A 1 69 ? -2.671 -6.448 6.190 1.00 77.88 69 VAL A O 1
ATOM 518 N N . VAL A 1 70 ? -3.706 -5.002 7.568 1.00 79.81 70 VAL A N 1
ATOM 519 C CA . VAL A 1 70 ? -3.510 -3.841 6.696 1.00 79.81 70 VAL A CA 1
ATOM 520 C C . VAL A 1 70 ? -2.038 -3.451 6.594 1.00 79.81 70 VAL A C 1
ATOM 522 O O . VAL A 1 70 ? -1.553 -3.236 5.484 1.00 79.81 70 VAL A O 1
ATOM 525 N N . SER A 1 71 ? -1.307 -3.406 7.709 1.00 73.94 71 SER A N 1
ATOM 526 C CA . SER A 1 71 ? 0.129 -3.117 7.705 1.00 73.94 71 SER A CA 1
ATOM 527 C C . SER A 1 71 ? 0.884 -4.126 6.837 1.00 73.94 71 SER A C 1
ATOM 529 O O . SER A 1 71 ? 1.598 -3.738 5.912 1.00 73.94 71 SER A O 1
ATOM 531 N N . LEU A 1 72 ? 0.630 -5.424 7.031 1.00 75.00 72 LEU A N 1
ATOM 532 C CA . LEU A 1 72 ? 1.228 -6.504 6.248 1.00 75.00 72 LEU A CA 1
ATOM 533 C C . LEU A 1 72 ? 0.859 -6.407 4.762 1.00 75.00 72 LEU A C 1
ATOM 535 O O . LEU A 1 72 ? 1.706 -6.641 3.901 1.00 75.00 72 LEU A O 1
ATOM 539 N N . TYR A 1 73 ? -0.383 -6.025 4.452 1.00 79.12 73 TYR A N 1
ATOM 540 C CA . TYR A 1 73 ? -0.835 -5.784 3.085 1.00 79.12 73 TYR A CA 1
ATOM 541 C C . TYR A 1 73 ? -0.072 -4.626 2.431 1.00 79.12 73 TYR A C 1
ATOM 543 O O . TYR A 1 73 ? 0.471 -4.797 1.341 1.00 79.12 73 TYR A O 1
ATOM 551 N N . VAL A 1 74 ? 0.025 -3.464 3.087 1.00 75.88 74 VAL A N 1
ATOM 552 C CA . VAL A 1 74 ? 0.742 -2.291 2.552 1.00 75.88 74 VAL A CA 1
ATOM 553 C C . VAL A 1 74 ? 2.219 -2.618 2.349 1.00 75.88 74 VAL A C 1
ATOM 555 O O . VAL A 1 74 ? 2.776 -2.349 1.286 1.00 75.88 74 VAL A O 1
ATOM 558 N N . VAL A 1 75 ? 2.830 -3.267 3.337 1.00 77.12 75 VAL A N 1
ATOM 559 C CA . VAL A 1 75 ? 4.197 -3.791 3.301 1.00 77.12 75 VAL A CA 1
ATOM 560 C C . VAL A 1 75 ? 4.387 -4.705 2.084 1.00 77.12 75 VAL A C 1
ATOM 562 O O . VAL A 1 75 ? 5.281 -4.462 1.275 1.00 77.12 75 VAL A O 1
ATOM 565 N N . ALA A 1 76 ? 3.518 -5.697 1.882 1.00 74.31 76 ALA A N 1
ATOM 566 C CA . ALA A 1 76 ? 3.590 -6.613 0.744 1.00 74.31 76 ALA A CA 1
ATOM 567 C C . ALA A 1 76 ? 3.405 -5.903 -0.608 1.00 74.31 76 ALA A C 1
ATOM 569 O O . ALA A 1 76 ? 4.138 -6.188 -1.557 1.00 74.31 76 ALA A O 1
ATOM 570 N N . VAL A 1 77 ? 2.471 -4.951 -0.700 1.00 76.19 77 VAL A N 1
ATOM 571 C CA . VAL A 1 77 ? 2.251 -4.146 -1.911 1.00 76.19 77 VAL A CA 1
ATOM 572 C C . VAL A 1 77 ? 3.496 -3.331 -2.241 1.00 76.19 77 VAL A C 1
ATOM 574 O O . VAL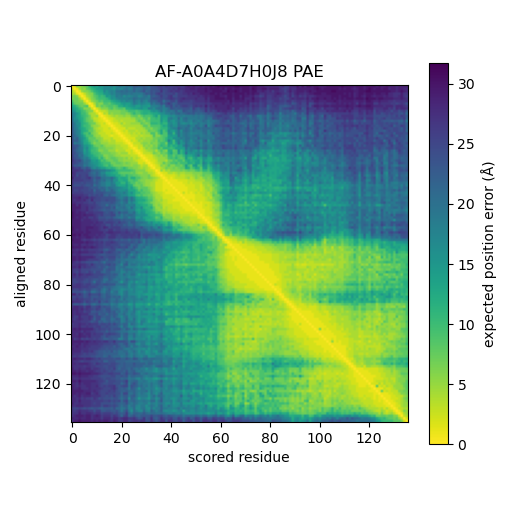 A 1 77 ? 3.954 -3.373 -3.381 1.00 76.19 77 VAL A O 1
ATOM 577 N N . VAL A 1 78 ? 4.086 -2.639 -1.262 1.00 73.81 78 VAL A N 1
ATOM 578 C CA . VAL A 1 78 ? 5.317 -1.856 -1.449 1.00 73.81 78 VAL A CA 1
ATOM 579 C C . VAL A 1 78 ? 6.482 -2.763 -1.848 1.00 73.81 78 VAL A C 1
ATOM 581 O O . VAL A 1 78 ? 7.192 -2.444 -2.803 1.00 73.81 78 VAL A O 1
ATOM 584 N N . ALA A 1 79 ? 6.633 -3.924 -1.200 1.00 71.12 79 ALA A N 1
ATOM 585 C CA . ALA A 1 79 ? 7.601 -4.954 -1.590 1.00 71.12 79 ALA A CA 1
ATOM 586 C C . ALA A 1 79 ? 7.460 -5.317 -3.060 1.00 71.12 79 ALA A C 1
ATOM 588 O O . ALA A 1 79 ? 8.433 -5.303 -3.809 1.00 71.12 79 ALA A O 1
ATOM 589 N N . TYR A 1 80 ? 6.230 -5.626 -3.464 1.00 71.75 80 TYR A N 1
ATOM 590 C CA . TYR A 1 80 ? 5.908 -6.019 -4.818 1.00 71.75 80 TYR A CA 1
ATOM 591 C C . TYR A 1 80 ? 6.221 -4.886 -5.798 1.00 71.75 80 TYR A C 1
ATOM 593 O O . TYR A 1 80 ? 6.863 -5.128 -6.814 1.00 71.75 80 TYR A O 1
ATOM 601 N N . GLY A 1 81 ? 5.871 -3.640 -5.471 1.00 72.25 81 GLY A N 1
ATOM 602 C CA . GLY A 1 81 ? 6.214 -2.464 -6.273 1.00 72.25 81 GLY A CA 1
ATOM 603 C C . GLY A 1 81 ? 7.713 -2.317 -6.518 1.00 72.25 81 GLY A C 1
ATOM 604 O O . GLY A 1 81 ? 8.129 -2.090 -7.650 1.00 72.25 81 GLY A O 1
ATOM 605 N N . VAL A 1 82 ? 8.529 -2.497 -5.478 1.00 68.44 82 VAL A N 1
ATOM 606 C CA . VAL A 1 82 ? 9.997 -2.412 -5.562 1.00 68.44 82 VAL A CA 1
ATOM 607 C C . VAL A 1 82 ? 10.597 -3.612 -6.310 1.00 68.44 82 VAL A C 1
ATOM 609 O O . VAL A 1 82 ? 11.490 -3.468 -7.151 1.00 68.44 82 VAL A O 1
ATOM 612 N N . VAL A 1 83 ? 10.134 -4.825 -6.005 1.00 69.31 83 VAL A N 1
ATOM 613 C CA . VAL A 1 83 ? 10.698 -6.083 -6.525 1.00 69.31 83 VAL A CA 1
ATOM 614 C C . VAL A 1 83 ? 10.249 -6.381 -7.953 1.00 69.31 83 VAL A C 1
ATOM 616 O O . VAL A 1 83 ? 10.998 -6.987 -8.712 1.00 69.31 83 VAL A O 1
ATOM 619 N N . ALA A 1 84 ? 9.063 -5.936 -8.349 1.00 71.50 84 ALA A N 1
ATOM 620 C CA . ALA A 1 84 ? 8.573 -6.070 -9.717 1.00 71.50 84 ALA A CA 1
ATOM 621 C C . ALA A 1 84 ? 8.854 -4.825 -10.574 1.00 71.50 84 ALA A C 1
ATOM 623 O O . ALA A 1 84 ? 8.460 -4.805 -11.734 1.00 71.50 84 ALA A O 1
ATOM 624 N N . ASP A 1 85 ? 9.500 -3.792 -10.011 1.00 70.50 85 ASP A N 1
ATO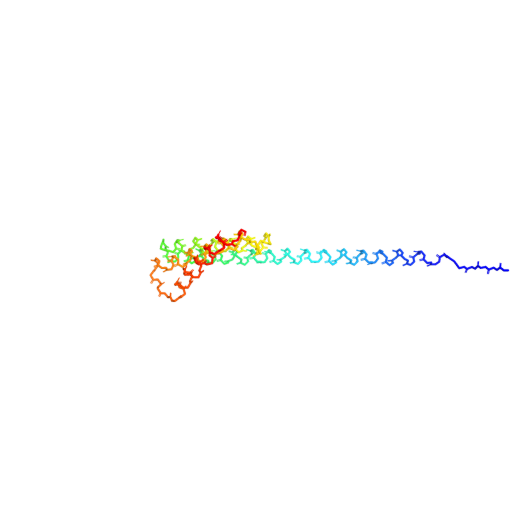M 625 C CA . ASP A 1 85 ? 9.633 -2.460 -10.630 1.00 70.50 85 ASP A CA 1
ATOM 626 C C . ASP A 1 85 ? 8.277 -1.894 -11.105 1.00 70.50 85 ASP A C 1
ATOM 628 O O . ASP A 1 85 ? 8.135 -1.194 -12.104 1.00 70.50 85 ASP A O 1
ATOM 632 N N . ALA A 1 86 ? 7.222 -2.243 -10.367 1.00 72.31 86 ALA A N 1
ATOM 633 C CA . ALA A 1 86 ? 5.842 -1.940 -10.706 1.00 72.31 86 ALA A CA 1
ATOM 634 C C . ALA A 1 86 ? 5.371 -0.602 -10.113 1.00 72.31 86 ALA A C 1
ATOM 636 O O . ALA A 1 86 ? 4.200 -0.263 -10.266 1.00 72.31 86 ALA A O 1
ATOM 637 N N . MET A 1 87 ? 6.256 0.169 -9.469 1.00 68.62 87 MET A N 1
ATOM 638 C CA . MET A 1 87 ? 5.958 1.454 -8.809 1.00 68.62 87 MET A CA 1
ATOM 639 C C . MET A 1 87 ? 5.199 2.445 -9.707 1.00 68.62 87 MET A C 1
ATOM 641 O O . MET A 1 87 ? 4.322 3.172 -9.245 1.00 68.62 87 MET A O 1
ATOM 645 N N . GLN A 1 88 ? 5.498 2.454 -11.007 1.00 74.56 88 GLN A N 1
ATOM 646 C CA . GLN A 1 88 ? 4.859 3.341 -11.985 1.00 74.56 88 GLN A CA 1
ATOM 647 C C . GLN A 1 88 ? 3.529 2.785 -12.527 1.00 74.56 88 GLN A C 1
ATOM 649 O O . GLN A 1 88 ? 2.789 3.494 -13.211 1.00 74.56 88 GLN A O 1
ATOM 654 N N . THR A 1 89 ? 3.185 1.528 -12.238 1.00 78.00 89 THR A N 1
ATOM 655 C CA . THR A 1 89 ? 2.026 0.864 -12.845 1.00 78.00 89 THR A CA 1
ATOM 656 C C . THR A 1 89 ? 0.708 1.291 -12.203 1.00 78.00 89 THR A C 1
ATOM 658 O O . THR A 1 89 ? 0.613 1.502 -10.992 1.00 78.00 89 THR A O 1
ATOM 661 N N . ARG A 1 90 ? -0.352 1.350 -13.020 1.00 79.50 90 ARG A N 1
ATOM 662 C CA . ARG A 1 90 ? -1.725 1.621 -12.561 1.00 79.50 90 ARG A CA 1
ATOM 663 C C . ARG A 1 90 ? -2.157 0.634 -11.468 1.00 79.50 90 ARG A C 1
ATOM 665 O O . ARG A 1 90 ? -2.716 1.028 -10.452 1.00 79.50 90 ARG A O 1
ATOM 672 N N . ARG A 1 91 ? -1.819 -0.650 -11.637 1.00 77.56 91 ARG A N 1
ATOM 673 C CA . ARG A 1 91 ? -2.156 -1.723 -10.684 1.00 77.56 91 ARG A CA 1
ATOM 674 C C . ARG A 1 91 ? -1.519 -1.508 -9.309 1.00 77.56 91 ARG A C 1
ATOM 676 O O . ARG A 1 91 ? -2.194 -1.701 -8.304 1.00 77.56 91 ARG A O 1
ATOM 683 N N . PHE A 1 92 ? -0.257 -1.075 -9.262 1.00 80.25 92 PHE A N 1
ATOM 684 C CA . PHE A 1 92 ? 0.420 -0.753 -8.005 1.00 80.25 92 PHE A CA 1
ATOM 685 C C . PHE A 1 92 ? -0.220 0.447 -7.304 1.00 80.25 92 PHE A C 1
ATOM 687 O O . PHE A 1 92 ? -0.493 0.373 -6.110 1.00 80.25 92 PHE A O 1
ATOM 694 N N . ARG A 1 93 ? -0.525 1.521 -8.045 1.00 82.69 93 ARG A N 1
ATOM 695 C CA . ARG A 1 93 ? -1.199 2.705 -7.490 1.00 82.69 93 ARG A CA 1
ATOM 696 C C . ARG A 1 93 ? -2.553 2.355 -6.884 1.00 82.69 93 ARG A C 1
ATOM 698 O O . ARG A 1 93 ? -2.809 2.717 -5.744 1.00 82.69 93 ARG A O 1
ATOM 705 N N . ILE A 1 94 ? -3.372 1.582 -7.599 1.00 82.38 94 ILE A N 1
ATOM 706 C CA . ILE A 1 94 ? -4.669 1.099 -7.102 1.00 82.38 94 ILE A CA 1
ATOM 707 C C . ILE A 1 94 ? -4.487 0.270 -5.826 1.00 82.38 94 ILE A C 1
ATOM 709 O O . ILE A 1 94 ? -5.167 0.526 -4.836 1.00 82.38 94 ILE A O 1
ATOM 713 N N . ALA A 1 95 ? -3.554 -0.688 -5.820 1.00 83.69 95 ALA A N 1
ATOM 714 C CA . ALA A 1 95 ? -3.294 -1.527 -4.650 1.00 83.69 95 ALA A CA 1
ATOM 715 C C . ALA A 1 95 ? -2.831 -0.703 -3.436 1.00 83.69 95 ALA A C 1
ATOM 717 O O . ALA A 1 95 ? -3.276 -0.958 -2.315 1.00 83.69 95 ALA A O 1
ATOM 718 N N . LEU A 1 96 ? -1.988 0.307 -3.666 1.00 81.62 96 LEU A N 1
ATOM 719 C CA . LEU A 1 96 ? -1.491 1.220 -2.641 1.00 81.62 96 LEU A CA 1
ATOM 720 C C . LEU A 1 96 ? -2.606 2.123 -2.095 1.00 81.62 96 LEU A C 1
ATOM 722 O O . LEU A 1 96 ? -2.746 2.255 -0.881 1.00 81.62 96 LEU A O 1
ATOM 726 N N . TYR A 1 97 ? -3.432 2.708 -2.969 1.00 84.31 97 TYR A N 1
ATOM 727 C CA . TYR A 1 97 ? -4.570 3.538 -2.564 1.00 84.31 97 TYR A CA 1
ATOM 728 C C . TYR A 1 97 ? -5.615 2.722 -1.803 1.00 84.31 97 TYR A C 1
ATOM 730 O O . TYR A 1 97 ? -6.117 3.184 -0.781 1.00 84.31 97 TYR A O 1
ATOM 738 N N . ALA A 1 98 ? -5.883 1.485 -2.228 1.00 83.06 98 ALA A N 1
ATOM 739 C CA . ALA A 1 98 ? -6.739 0.563 -1.489 1.00 83.06 98 ALA A CA 1
ATOM 740 C C . ALA A 1 98 ? -6.183 0.276 -0.085 1.00 83.06 98 ALA A C 1
ATOM 742 O O . ALA A 1 98 ? -6.940 0.282 0.882 1.00 83.06 98 ALA A O 1
ATOM 743 N N . GLY A 1 99 ? -4.862 0.106 0.045 1.00 81.88 99 GLY A N 1
ATOM 744 C CA . GLY A 1 99 ? -4.195 -0.047 1.341 1.00 81.88 99 GLY A CA 1
ATOM 745 C C . GLY A 1 99 ? -4.347 1.181 2.241 1.00 81.88 99 GLY A C 1
ATOM 746 O O . GLY A 1 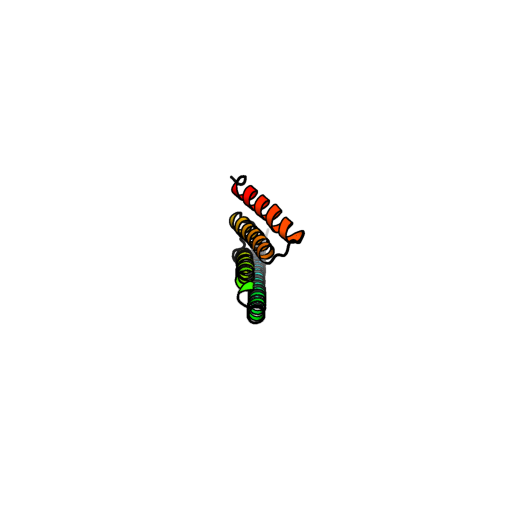99 ? -4.670 1.038 3.416 1.00 81.88 99 GLY A O 1
ATOM 747 N N . ALA A 1 100 ? -4.193 2.389 1.693 1.00 81.62 100 ALA A N 1
ATOM 748 C CA . ALA A 1 100 ? -4.389 3.634 2.438 1.00 81.62 100 ALA A CA 1
ATOM 749 C C . ALA A 1 100 ? -5.836 3.800 2.940 1.00 81.62 100 ALA A C 1
ATOM 751 O O . ALA A 1 100 ? -6.052 4.180 4.090 1.00 81.62 100 ALA A O 1
ATOM 752 N N . VAL A 1 101 ? -6.828 3.469 2.105 1.00 85.38 101 VAL A N 1
ATOM 753 C CA . VAL A 1 101 ? -8.249 3.492 2.496 1.00 85.38 101 VAL A CA 1
ATOM 754 C C . VAL A 1 101 ? -8.536 2.450 3.571 1.00 85.38 101 VAL A C 1
ATOM 756 O O . VAL A 1 101 ? -9.185 2.770 4.565 1.00 85.38 101 VAL A O 1
ATOM 759 N N . ALA A 1 102 ? -8.027 1.226 3.404 1.00 83.19 102 ALA A N 1
ATOM 760 C CA . ALA A 1 102 ? -8.169 0.166 4.396 1.00 83.19 102 ALA A CA 1
ATOM 761 C C . ALA A 1 102 ? -7.550 0.570 5.742 1.00 83.19 102 ALA A C 1
ATOM 763 O O . ALA A 1 102 ? -8.147 0.329 6.786 1.00 83.19 102 ALA A O 1
ATOM 764 N N . TRP A 1 103 ? -6.408 1.261 5.725 1.00 84.25 103 TRP A N 1
ATOM 765 C CA . TRP A 1 103 ? -5.767 1.763 6.941 1.00 84.25 103 TRP A CA 1
ATOM 766 C C . TRP A 1 103 ? -6.596 2.845 7.631 1.00 84.25 103 TRP A C 1
ATOM 768 O O . TRP A 1 103 ? -6.829 2.771 8.836 1.00 84.25 103 TRP A O 1
ATOM 778 N N . GLY A 1 104 ? -7.112 3.815 6.872 1.00 82.69 104 GLY A N 1
ATOM 779 C CA . GLY A 1 104 ? -8.040 4.807 7.415 1.00 82.69 104 GLY A CA 1
ATOM 780 C C . GLY A 1 104 ? -9.304 4.165 8.001 1.00 82.69 104 GLY A C 1
ATOM 781 O O . GLY A 1 104 ? -9.774 4.585 9.054 1.00 82.69 104 GLY A O 1
ATOM 782 N N . ALA A 1 105 ? -9.829 3.113 7.368 1.00 83.62 105 ALA A N 1
ATOM 783 C CA . ALA A 1 105 ? -10.990 2.383 7.870 1.00 83.62 105 ALA A CA 1
ATOM 784 C C . ALA A 1 105 ? -10.702 1.659 9.196 1.00 83.62 105 ALA A C 1
ATOM 786 O O . ALA A 1 105 ? -11.527 1.725 10.103 1.00 83.62 105 ALA A O 1
ATOM 787 N N . VAL A 1 106 ? -9.536 1.018 9.333 1.00 83.00 106 VAL A N 1
ATOM 788 C CA . VAL A 1 106 ? -9.129 0.354 10.583 1.00 83.00 106 VAL A CA 1
ATOM 789 C C . VAL A 1 106 ? -9.013 1.353 11.733 1.00 83.00 106 VAL A C 1
ATOM 791 O O . VAL A 1 106 ? -9.669 1.161 12.754 1.00 83.00 106 VAL A O 1
ATOM 794 N N . ARG A 1 107 ? -8.307 2.476 11.532 1.00 81.75 107 ARG A N 1
ATOM 795 C CA . ARG A 1 107 ? -8.203 3.539 12.551 1.00 81.75 107 ARG A CA 1
ATOM 796 C C . ARG A 1 107 ? -9.564 4.077 12.972 1.00 81.75 107 ARG A C 1
ATOM 798 O O . ARG A 1 107 ? -9.792 4.356 14.145 1.00 81.75 107 ARG A O 1
ATOM 805 N N . LEU A 1 108 ? -10.487 4.216 12.021 1.00 83.31 108 LEU A N 1
ATOM 806 C CA . LEU A 1 108 ? -11.840 4.673 12.318 1.00 83.31 108 LEU A CA 1
ATOM 807 C C . LEU A 1 108 ? -12.603 3.667 13.196 1.00 83.31 108 LEU A C 1
ATOM 809 O O . LEU A 1 108 ? -13.321 4.080 14.103 1.00 83.31 108 LEU A O 1
ATOM 813 N N . VAL A 1 109 ? -12.439 2.363 12.949 1.00 84.06 109 VAL A N 1
ATOM 814 C CA . VAL A 1 109 ? -13.040 1.286 13.760 1.00 84.06 109 VAL A CA 1
ATOM 815 C C . VAL A 1 109 ? -12.433 1.230 15.164 1.00 84.06 109 VAL A C 1
ATOM 817 O O . VAL A 1 109 ? -13.152 0.978 16.127 1.00 84.06 109 VAL A O 1
ATOM 820 N N . GLU A 1 110 ? -11.143 1.529 15.295 1.00 81.31 110 GLU A N 1
ATOM 821 C CA . GLU A 1 110 ? -10.444 1.673 16.582 1.00 81.31 110 GLU A CA 1
ATOM 822 C C . GLU A 1 110 ? -10.833 2.954 17.340 1.00 81.31 110 GLU A C 1
ATOM 824 O O . GLU A 1 110 ? -10.471 3.130 18.502 1.00 81.31 110 GLU A O 1
ATOM 829 N N . GLY A 1 111 ? -11.612 3.840 16.710 1.00 81.12 111 GLY A N 1
ATOM 830 C CA . GLY A 1 111 ? -12.088 5.089 17.301 1.00 81.12 111 GLY A CA 1
ATOM 831 C C . GLY A 1 111 ? -11.108 6.259 17.178 1.00 81.12 111 GLY A C 1
ATOM 832 O O . GLY A 1 111 ? -11.354 7.318 17.757 1.00 81.12 111 GLY A O 1
ATOM 833 N N . ASP A 1 112 ? -10.023 6.120 16.410 1.00 82.31 112 ASP A N 1
ATOM 834 C CA . ASP A 1 112 ? -9.086 7.206 16.115 1.00 82.31 112 ASP A CA 1
ATOM 835 C C . ASP A 1 112 ? -9.684 8.147 15.057 1.00 82.31 112 ASP A C 1
ATOM 837 O O . ASP A 1 112 ? -9.514 7.987 13.844 1.00 82.31 112 ASP A O 1
ATOM 841 N N . THR A 1 113 ? -10.389 9.173 15.532 1.00 85.06 113 THR A N 1
ATOM 842 C CA . THR A 1 113 ? -10.975 10.240 14.710 1.00 85.06 113 THR A CA 1
ATOM 843 C C . THR A 1 113 ? -10.011 11.407 14.481 1.00 85.06 113 THR A C 1
ATOM 845 O O . THR A 1 113 ? -10.395 12.575 14.587 1.00 85.06 113 THR A O 1
ATOM 848 N N . SER A 1 114 ? -8.739 11.128 14.201 1.00 86.69 114 SER A N 1
ATOM 849 C CA . SER A 1 114 ? -7.774 12.164 13.827 1.00 86.69 114 SER A CA 1
ATOM 850 C C . SER A 1 114 ? -8.001 12.699 12.407 1.00 86.69 114 SER A C 1
ATOM 852 O O . SER A 1 114 ? -8.589 12.051 11.537 1.00 86.69 114 SER A O 1
ATOM 854 N N . LEU A 1 115 ? -7.467 13.898 12.137 1.00 86.88 115 LEU A N 1
ATOM 855 C CA . LEU A 1 115 ? -7.451 14.488 10.791 1.00 86.88 115 LEU A CA 1
ATOM 856 C C . LEU A 1 115 ? -6.790 13.546 9.766 1.00 86.88 115 LEU A C 1
ATOM 858 O O . LEU A 1 115 ? -7.184 13.516 8.604 1.00 86.88 115 LEU A O 1
ATOM 862 N N . VAL A 1 116 ? -5.802 12.761 10.209 1.00 80.50 116 VAL A N 1
ATOM 863 C CA . VAL A 1 116 ? -5.083 11.783 9.384 1.00 80.50 116 VAL A CA 1
ATOM 864 C C . VAL A 1 116 ? -6.012 10.657 8.938 1.00 80.50 116 VAL A C 1
ATOM 866 O O . VAL A 1 116 ? -5.995 10.308 7.761 1.00 80.50 116 VAL A O 1
ATOM 869 N N . THR A 1 117 ? -6.862 10.137 9.828 1.00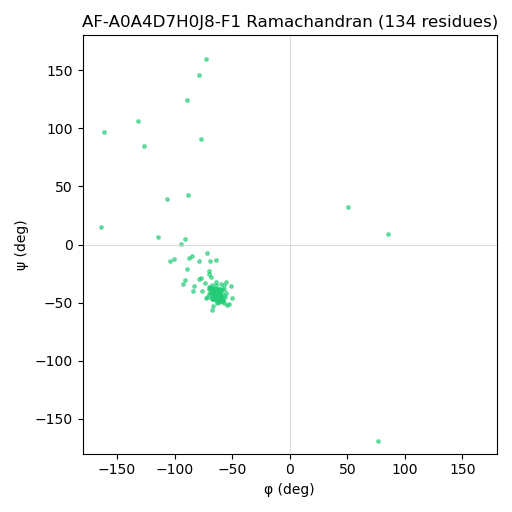 81.56 117 THR A N 1
ATOM 870 C CA . THR A 1 117 ? -7.865 9.112 9.496 1.00 81.56 117 THR A CA 1
ATOM 871 C C . THR A 1 117 ? -8.813 9.599 8.401 1.00 81.56 117 THR A C 1
ATOM 873 O O . THR A 1 117 ? -9.015 8.920 7.391 1.00 81.56 117 THR A O 1
ATOM 876 N N . TYR A 1 118 ? -9.337 10.819 8.545 1.00 84.25 118 TYR A N 1
ATOM 877 C CA . TYR A 1 118 ? -10.217 11.416 7.538 1.00 84.25 118 TYR A CA 1
ATOM 878 C C . TYR A 1 118 ? -9.492 11.729 6.227 1.00 84.25 118 TYR A C 1
ATOM 880 O O . TYR A 1 118 ? -10.067 11.538 5.156 1.00 84.25 118 TYR A O 1
ATOM 888 N N . ALA A 1 119 ? -8.233 12.169 6.283 1.00 85.62 119 ALA A N 1
ATOM 889 C CA . ALA A 1 119 ? -7.421 12.391 5.092 1.00 85.62 119 ALA A CA 1
ATOM 890 C C . ALA A 1 119 ? -7.140 11.075 4.349 1.00 85.62 119 ALA A C 1
ATOM 892 O O . ALA A 1 119 ? -7.293 11.030 3.132 1.00 85.62 119 ALA A O 1
ATOM 893 N N . LEU A 1 120 ? -6.795 9.998 5.063 1.00 77.75 120 LEU A N 1
ATOM 894 C CA . LEU A 1 120 ? -6.584 8.665 4.489 1.00 77.75 120 LEU A CA 1
ATOM 895 C C . LEU A 1 120 ? -7.842 8.146 3.790 1.00 77.75 120 LEU A C 1
ATOM 897 O O . LEU A 1 120 ? -7.762 7.700 2.647 1.00 77.75 120 LEU A O 1
ATOM 901 N N . LEU A 1 121 ? -9.004 8.259 4.437 1.00 83.38 121 LEU A N 1
ATOM 902 C CA . LEU A 1 121 ? -10.279 7.852 3.847 1.00 83.38 121 LEU A CA 1
ATOM 903 C C . LEU A 1 121 ? -10.664 8.734 2.658 1.00 83.38 121 LEU A C 1
ATOM 905 O O . LEU A 1 121 ? -10.924 8.220 1.576 1.00 83.38 121 LEU A O 1
ATOM 909 N N . GLY A 1 122 ? -10.676 10.054 2.836 1.00 86.69 122 GLY A N 1
ATOM 910 C CA . GLY A 1 122 ? -11.124 10.995 1.815 1.00 86.69 122 GLY A CA 1
ATOM 911 C C . GLY A 1 122 ? -10.196 11.026 0.605 1.00 86.69 122 GLY A C 1
ATOM 912 O O 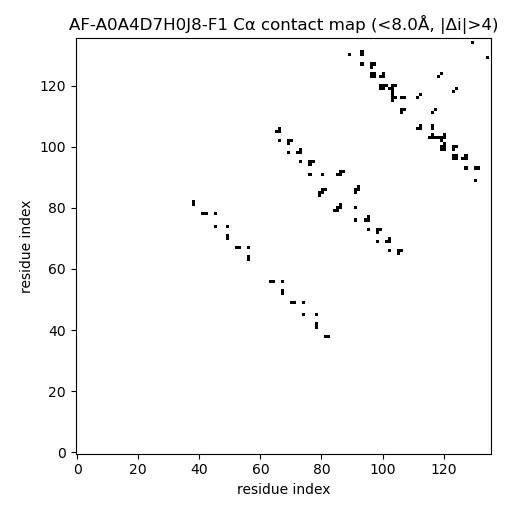. GLY A 1 122 ? -10.627 10.768 -0.517 1.00 86.69 122 GLY A O 1
ATOM 913 N N . ILE A 1 123 ? -8.909 11.302 0.827 1.00 84.62 123 ILE A N 1
ATOM 914 C CA . ILE A 1 123 ? -7.915 11.405 -0.248 1.00 84.62 123 ILE A CA 1
ATOM 915 C C . ILE A 1 123 ? -7.663 10.027 -0.861 1.00 84.62 123 ILE A C 1
ATOM 917 O O . ILE A 1 123 ? -7.613 9.915 -2.083 1.00 84.62 123 ILE A O 1
ATOM 921 N N . GLY A 1 124 ? -7.560 8.974 -0.045 1.00 79.12 124 GLY A N 1
ATOM 922 C CA . GLY A 1 124 ? -7.374 7.610 -0.536 1.00 79.12 124 GLY A CA 1
ATOM 923 C C . GLY A 1 124 ? -8.534 7.147 -1.416 1.00 79.12 124 GLY A C 1
ATOM 924 O O . GLY A 1 124 ? -8.300 6.687 -2.532 1.00 79.12 124 GLY A O 1
ATOM 925 N N . ALA A 1 125 ? -9.784 7.326 -0.973 1.00 80.25 125 ALA A N 1
ATOM 926 C CA . ALA A 1 125 ? -10.956 6.916 -1.747 1.00 80.25 125 ALA A CA 1
ATOM 927 C C . ALA A 1 125 ? -11.143 7.780 -2.999 1.00 80.25 125 ALA A C 1
ATOM 929 O O . ALA A 1 125 ? -11.513 7.265 -4.056 1.00 80.25 125 ALA A O 1
ATOM 930 N N . PHE A 1 126 ? -10.842 9.079 -2.911 1.00 86.31 126 PHE A N 1
ATOM 931 C CA . PHE A 1 126 ? -10.867 9.983 -4.057 1.00 86.31 126 PHE A CA 1
ATOM 932 C C . PHE A 1 126 ? -9.834 9.587 -5.117 1.00 86.31 126 PHE A C 1
ATOM 934 O O . PHE A 1 126 ? -10.182 9.459 -6.290 1.00 86.31 126 PHE A O 1
ATOM 941 N N . LEU A 1 127 ? -8.581 9.344 -4.718 1.00 79.00 127 LEU A N 1
ATOM 942 C CA . LEU A 1 127 ? -7.520 8.896 -5.623 1.00 79.00 127 LEU A CA 1
ATOM 943 C C . LEU A 1 127 ? -7.843 7.532 -6.233 1.00 79.00 127 LEU A C 1
ATOM 945 O O . LEU A 1 127 ? -7.667 7.354 -7.43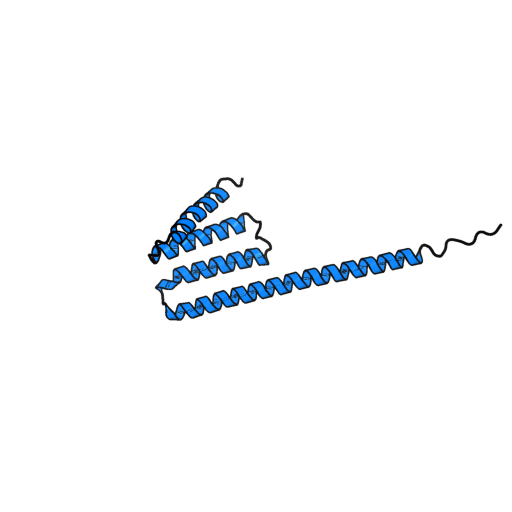5 1.00 79.00 127 LEU A O 1
ATOM 949 N N . LEU A 1 128 ? -8.374 6.602 -5.435 1.00 79.50 128 LEU A N 1
ATOM 950 C CA . LEU A 1 128 ? -8.791 5.284 -5.905 1.00 79.50 128 LEU A CA 1
ATOM 951 C C . LEU A 1 128 ? -9.907 5.391 -6.951 1.00 79.50 128 LEU A C 1
ATOM 953 O O . LEU A 1 128 ? -9.796 4.825 -8.034 1.00 79.50 128 LEU A O 1
ATOM 957 N N . THR A 1 129 ? -10.953 6.165 -6.657 1.00 83.12 129 THR A N 1
ATOM 958 C CA . THR A 1 129 ? -12.074 6.393 -7.580 1.00 83.12 129 THR A CA 1
ATOM 959 C C . THR A 1 129 ? -11.600 7.087 -8.849 1.00 83.12 129 THR A C 1
ATOM 961 O O . THR A 1 129 ? -11.995 6.709 -9.947 1.00 83.12 129 THR A O 1
ATOM 964 N N . ARG A 1 130 ? -10.715 8.079 -8.728 1.00 84.38 130 ARG A N 1
ATOM 965 C CA . ARG A 1 130 ? -10.167 8.789 -9.881 1.00 84.38 130 ARG A CA 1
ATOM 966 C C . ARG A 1 130 ? -9.366 7.856 -10.787 1.00 84.38 130 ARG A C 1
ATOM 968 O O . ARG A 1 130 ? -9.564 7.872 -11.997 1.00 84.38 130 ARG A O 1
ATOM 975 N N . GLU A 1 131 ? -8.482 7.052 -10.208 1.00 75.94 131 GLU A N 1
ATOM 976 C CA . GLU A 1 131 ? -7.630 6.126 -10.957 1.00 75.94 131 GLU A CA 1
ATOM 977 C C . GLU A 1 131 ? -8.440 4.981 -11.584 1.00 75.94 131 GLU A C 1
ATOM 979 O O . GLU A 1 131 ? -8.049 4.444 -12.617 1.00 75.94 131 GLU A O 1
ATOM 984 N N . LEU A 1 132 ? -9.579 4.603 -10.996 1.00 75.81 132 LEU A N 1
ATOM 985 C CA . LEU A 1 132 ? -10.504 3.629 -11.578 1.00 75.81 132 LEU A CA 1
ATOM 986 C C . LEU A 1 132 ? -11.339 4.226 -12.720 1.00 75.81 132 LEU A C 1
ATOM 988 O O . LEU A 1 132 ? -11.515 3.553 -13.729 1.00 75.81 132 LEU A O 1
ATOM 992 N N . THR A 1 133 ? -11.795 5.475 -12.589 1.00 76.06 133 THR A N 1
ATOM 993 C CA . THR A 1 133 ? -12.768 6.094 -13.510 1.00 76.06 133 THR A CA 1
ATOM 994 C C . THR A 1 133 ? -12.142 6.856 -14.683 1.00 76.06 133 THR A C 1
ATOM 996 O O . THR A 1 133 ? -12.755 6.932 -15.739 1.00 76.06 133 THR A O 1
ATOM 999 N N . PHE A 1 134 ? -10.953 7.450 -14.528 1.00 69.50 134 PHE A N 1
ATOM 1000 C CA . PHE A 1 134 ? -10.385 8.384 -15.522 1.00 69.50 134 PHE A CA 1
ATOM 1001 C C . PHE A 1 134 ? -9.109 7.897 -16.217 1.00 69.50 134 PHE A C 1
ATOM 1003 O O . PHE A 1 134 ? -8.480 8.673 -16.930 1.00 69.50 134 PHE A O 1
ATOM 1010 N N . ALA A 1 135 ? -8.685 6.657 -15.985 1.00 57.19 135 ALA A N 1
ATOM 1011 C CA . ALA A 1 135 ? -7.456 6.114 -16.567 1.00 57.19 135 ALA A CA 1
ATOM 1012 C C . ALA A 1 135 ? -7.728 5.100 -17.694 1.00 57.19 135 ALA A C 1
ATOM 1014 O O . ALA A 1 135 ? -7.030 4.084 -17.782 1.00 57.19 135 ALA A O 1
ATOM 1015 N N . ASP A 1 136 ? -8.743 5.393 -18.510 1.00 48.44 136 ASP A N 1
ATOM 1016 C CA . ASP A 1 136 ? -8.958 4.801 -19.837 1.00 48.44 136 ASP A CA 1
ATOM 1017 C C . ASP A 1 136 ? -8.374 5.708 -20.930 1.00 48.44 136 ASP A C 1
ATOM 1019 O O . ASP A 1 136 ? -8.528 6.949 -20.817 1.00 48.44 136 ASP A O 1
#